Protein AF-A0A822GUF7-F1 (afdb_monomer)

Radius of gyration: 25.8 Å; Cα contacts (8 Å, |Δi|>4): 65; chains: 1; bounding box: 48×57×56 Å

pLDDT: mean 83.61, std 12.55, range [35.53, 96.94]

Sequence (137 aa):
LYNFYSERLRTYLLGLYMTPLPLKDHMRARRELKLIKSIRRKLNRYKLILRETDKSGVFHIGRASDYERKAIEYREKTGAYEELTSNPFNDIICAATQLLNQLKSIKRISEWQRLKMMPGRKKTELAYMYFLPKAHK

Structure (mmCIF, N/CA/C/O backbone):
data_AF-A0A822GUF7-F1
#
_entry.id   AF-A0A822GUF7-F1
#
loop_
_atom_site.group_PDB
_atom_site.id
_atom_site.type_symbol
_atom_site.label_atom_id
_atom_site.label_alt_id
_atom_site.label_comp_id
_atom_site.label_asym_id
_atom_site.label_entity_id
_atom_site.label_seq_id
_atom_site.pdbx_PDB_ins_code
_atom_site.Cartn_x
_atom_site.Cartn_y
_atom_site.Cartn_z
_atom_site.occupancy
_atom_site.B_iso_or_equiv
_atom_site.auth_seq_id
_atom_site.auth_comp_id
_atom_site.auth_asym_id
_atom_site.auth_atom_id
_atom_site.pdbx_PDB_model_num
ATOM 1 N N . LEU A 1 1 ? -8.929 39.626 -23.245 1.00 55.47 1 LEU A N 1
ATOM 2 C CA . LEU A 1 1 ? -7.971 39.048 -22.269 1.00 55.47 1 LEU A CA 1
ATOM 3 C C . LEU A 1 1 ? -8.037 37.519 -22.239 1.00 55.47 1 LEU A C 1
ATOM 5 O O . LEU A 1 1 ? -7.034 36.909 -22.573 1.00 55.47 1 LEU A O 1
ATOM 9 N N . TYR A 1 2 ? -9.187 36.898 -21.951 1.00 59.59 2 TYR A N 1
ATOM 10 C CA . TYR A 1 2 ? -9.346 35.428 -21.910 1.00 59.59 2 TYR A CA 1
ATOM 11 C C . TYR A 1 2 ? -8.857 34.699 -23.183 1.00 59.59 2 TYR A C 1
ATOM 13 O O . TYR A 1 2 ? -8.005 33.820 -23.090 1.00 59.59 2 TYR A O 1
ATOM 21 N N . ASN A 1 3 ? -9.280 35.159 -24.368 1.00 66.38 3 ASN A N 1
ATOM 22 C CA . ASN A 1 3 ? -8.915 34.540 -25.655 1.00 66.38 3 ASN A CA 1
ATOM 23 C C . ASN A 1 3 ? -7.407 34.586 -25.975 1.00 66.38 3 ASN A C 1
ATOM 25 O O . ASN A 1 3 ? -6.881 33.717 -26.662 1.00 66.38 3 ASN A O 1
ATOM 29 N N . PHE A 1 4 ? -6.689 35.588 -25.458 1.00 73.06 4 PHE A N 1
ATOM 30 C CA . PHE A 1 4 ? -5.239 35.703 -25.635 1.00 73.06 4 PHE A CA 1
ATOM 31 C C . PHE A 1 4 ? -4.478 34.705 -24.749 1.00 73.06 4 PHE A C 1
ATOM 33 O O . PHE A 1 4 ? -3.510 34.082 -25.186 1.00 73.06 4 PHE A O 1
ATOM 40 N N . TYR A 1 5 ? -4.937 34.510 -23.508 1.00 71.94 5 TYR A N 1
ATOM 41 C CA . TYR A 1 5 ? -4.350 33.527 -22.596 1.00 71.94 5 TYR A CA 1
ATOM 42 C C . TYR A 1 5 ? -4.623 32.088 -23.043 1.00 71.94 5 TYR A C 1
ATOM 44 O O . TYR A 1 5 ? -3.715 31.260 -22.974 1.00 71.94 5 TYR A O 1
ATOM 52 N N . SER A 1 6 ? -5.825 31.794 -23.551 1.00 79.31 6 SER A N 1
ATOM 53 C CA . SER A 1 6 ? -6.162 30.464 -24.073 1.00 79.31 6 SER A CA 1
ATOM 54 C C . SER A 1 6 ? -5.317 30.083 -25.287 1.00 79.31 6 SER A C 1
ATOM 56 O O . SER A 1 6 ? -4.850 28.950 -25.363 1.00 79.31 6 SER A O 1
ATOM 58 N N . GLU A 1 7 ? -5.053 31.022 -26.200 1.00 81.81 7 GLU A N 1
ATOM 59 C CA . GLU A 1 7 ? -4.226 30.753 -27.383 1.00 81.81 7 GLU A CA 1
ATOM 60 C C . GLU A 1 7 ? -2.738 30.592 -27.034 1.00 81.81 7 GLU A C 1
ATOM 62 O O . GLU A 1 7 ? -2.074 29.685 -27.544 1.00 81.81 7 GLU A O 1
ATOM 67 N N . ARG A 1 8 ? -2.206 31.378 -26.085 1.00 82.94 8 ARG A N 1
ATOM 68 C CA . ARG A 1 8 ? -0.836 31.165 -25.577 1.00 82.94 8 ARG A CA 1
ATOM 69 C C . ARG A 1 8 ? -0.688 29.826 -24.867 1.00 82.94 8 ARG A C 1
ATOM 71 O O . ARG A 1 8 ? 0.309 29.143 -25.086 1.00 82.94 8 ARG A O 1
ATOM 78 N N . LEU A 1 9 ? -1.663 29.440 -24.043 1.00 81.81 9 LEU A N 1
ATOM 79 C CA . LEU A 1 9 ? -1.649 28.150 -23.357 1.00 81.81 9 LEU A CA 1
ATOM 80 C C . LEU A 1 9 ? -1.713 26.996 -24.363 1.00 81.81 9 LEU A C 1
ATOM 82 O O . LEU A 1 9 ? -0.932 26.054 -24.266 1.00 81.81 9 LEU A O 1
ATOM 86 N N . ARG A 1 10 ? -2.589 27.102 -25.366 1.00 83.69 10 ARG A N 1
ATOM 87 C CA . ARG A 1 10 ? -2.710 26.127 -26.454 1.00 83.69 10 ARG A CA 1
ATOM 88 C C . ARG A 1 10 ? -1.409 25.990 -27.241 1.00 83.69 10 ARG A C 1
ATOM 90 O O . ARG A 1 10 ? -0.955 24.871 -27.453 1.00 83.69 10 ARG A O 1
ATOM 97 N N . THR A 1 11 ? -0.788 27.105 -27.619 1.00 85.56 11 THR A N 1
ATOM 98 C CA . THR A 1 11 ? 0.491 27.126 -28.349 1.00 85.56 11 THR A CA 1
ATOM 99 C C . THR A 1 11 ? 1.624 26.535 -27.513 1.00 85.56 11 THR A C 1
ATOM 101 O O . THR A 1 11 ? 2.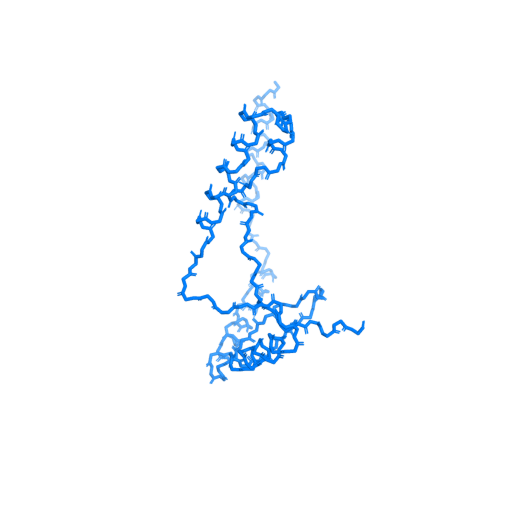421 25.750 -28.019 1.00 85.56 11 THR A O 1
ATOM 104 N N . TYR A 1 12 ? 1.677 26.856 -26.218 1.00 83.19 12 TYR A N 1
ATOM 105 C CA . TYR A 1 12 ? 2.674 26.309 -25.301 1.00 83.19 12 TYR A CA 1
ATOM 106 C C . TYR A 1 12 ? 2.514 24.795 -25.112 1.00 83.19 12 TYR A C 1
ATOM 108 O O . TYR A 1 12 ? 3.490 24.058 -25.220 1.00 83.19 12 TYR A O 1
ATOM 116 N N . LEU A 1 13 ? 1.285 24.315 -24.895 1.00 81.94 13 LEU A N 1
ATOM 117 C CA . LEU A 1 13 ? 0.998 22.885 -24.780 1.00 81.94 13 LEU A CA 1
ATOM 118 C C . LEU A 1 13 ? 1.295 22.146 -26.088 1.00 81.94 13 LEU A C 1
ATOM 120 O O . LEU A 1 13 ? 1.956 21.115 -26.053 1.00 81.94 13 LEU A O 1
ATOM 124 N N . LEU A 1 14 ? 0.876 22.681 -27.240 1.00 82.56 14 LEU A N 1
ATOM 125 C CA . LEU A 1 14 ? 1.236 22.132 -28.553 1.00 82.56 14 LEU A CA 1
ATOM 126 C C . LEU A 1 14 ? 2.754 22.056 -28.722 1.00 82.56 14 LEU A C 1
ATOM 128 O O . LEU A 1 14 ? 3.259 21.028 -29.155 1.00 82.56 14 LEU A O 1
ATOM 132 N N . GLY A 1 15 ? 3.478 23.100 -28.316 1.00 81.06 15 GLY A N 1
ATOM 133 C CA . GLY A 1 15 ? 4.936 23.117 -28.303 1.00 81.06 15 GLY A CA 1
ATOM 134 C C . GLY A 1 15 ? 5.519 21.988 -27.458 1.00 81.06 15 GLY A C 1
ATOM 135 O O . GLY A 1 15 ? 6.365 21.262 -27.955 1.00 81.06 15 GLY A O 1
ATOM 136 N N . LEU A 1 16 ? 5.024 21.790 -26.233 1.00 75.75 16 LEU A N 1
ATOM 137 C CA . LEU A 1 16 ? 5.466 20.718 -25.332 1.00 75.75 16 LEU A CA 1
ATOM 138 C C . LEU A 1 16 ? 5.153 19.304 -25.842 1.00 75.75 16 LEU A C 1
ATOM 140 O O . LEU A 1 16 ? 5.928 18.386 -25.595 1.00 75.75 16 LEU A O 1
ATOM 144 N N . TYR A 1 17 ? 4.012 19.110 -26.508 1.00 76.06 17 TYR A N 1
ATOM 145 C CA . TYR A 1 17 ? 3.617 17.804 -27.047 1.00 76.06 17 TYR A CA 1
ATOM 146 C C . TYR A 1 17 ? 4.317 17.471 -28.369 1.00 76.06 17 TYR A C 1
ATOM 148 O O . TYR A 1 17 ? 4.516 16.295 -28.668 1.00 76.06 17 TYR A O 1
ATOM 156 N N . MET A 1 18 ? 4.669 18.489 -29.160 1.00 81.75 18 MET A N 1
ATOM 157 C CA . MET A 1 18 ? 5.300 18.326 -30.472 1.00 81.75 18 MET A CA 1
ATOM 158 C C . MET A 1 18 ? 6.827 18.409 -30.417 1.00 81.75 18 MET A C 1
ATOM 160 O O . MET A 1 18 ? 7.478 18.016 -31.384 1.00 81.75 18 MET A O 1
ATOM 164 N N . THR A 1 19 ? 7.425 18.887 -29.318 1.00 78.50 19 THR A N 1
ATOM 165 C CA . THR A 1 19 ? 8.874 18.799 -29.130 1.00 78.50 19 THR A CA 1
ATOM 166 C C . THR A 1 19 ? 9.278 17.339 -28.926 1.00 78.50 19 THR A C 1
ATOM 168 O O . THR A 1 19 ? 8.898 16.718 -27.929 1.00 78.50 19 THR A O 1
ATOM 171 N N . PRO A 1 20 ? 10.067 16.754 -29.845 1.00 75.31 20 PRO A N 1
ATOM 172 C CA . PRO A 1 20 ? 10.548 15.396 -29.669 1.00 75.31 20 PRO A CA 1
ATOM 173 C C . PRO A 1 20 ? 11.438 15.334 -28.427 1.00 75.31 20 PRO A C 1
ATOM 175 O O . PRO A 1 20 ? 12.248 16.232 -28.178 1.00 75.31 20 PRO A O 1
ATOM 178 N N . LEU A 1 21 ? 11.297 14.259 -27.650 1.00 79.62 21 LEU A N 1
ATOM 179 C CA . LEU A 1 21 ? 12.160 14.035 -26.497 1.00 79.62 21 LEU A CA 1
ATOM 180 C C . LEU A 1 21 ? 13.629 14.026 -26.952 1.00 79.62 21 LEU A C 1
ATOM 182 O O . LEU A 1 21 ? 13.952 13.427 -27.987 1.00 79.62 21 LEU A O 1
ATOM 186 N N . PRO A 1 22 ? 14.544 14.641 -26.186 1.00 86.94 22 PRO A N 1
ATOM 187 C CA . PRO A 1 22 ? 15.962 14.593 -26.495 1.00 86.94 22 PRO A CA 1
ATOM 188 C C . PRO A 1 22 ? 16.435 13.149 -26.699 1.00 86.94 22 PRO A C 1
ATOM 190 O O . PRO A 1 22 ? 16.108 12.248 -25.922 1.00 86.94 22 PRO A O 1
ATOM 193 N N . LEU A 1 23 ? 17.279 12.916 -27.709 1.00 86.31 23 LEU A N 1
ATOM 194 C CA . LEU A 1 23 ? 17.840 11.587 -27.996 1.00 86.31 23 LEU A CA 1
ATOM 195 C C . LEU A 1 23 ? 18.491 10.950 -26.753 1.00 86.31 23 LEU A C 1
ATOM 197 O O . LEU A 1 23 ? 18.412 9.737 -26.547 1.00 86.31 23 LEU A O 1
ATOM 201 N N . LYS A 1 24 ? 19.099 11.776 -25.893 1.00 89.25 24 LYS A N 1
ATOM 202 C CA . LYS A 1 24 ? 19.693 11.367 -24.614 1.00 89.25 24 LYS A CA 1
ATOM 203 C C . LYS A 1 24 ? 18.674 10.699 -23.685 1.00 89.25 24 LYS A C 1
ATOM 205 O O . LYS A 1 24 ? 18.998 9.671 -23.087 1.00 89.25 24 LYS A O 1
ATOM 210 N N . ASP A 1 25 ? 17.456 11.223 -23.613 1.00 87.12 25 ASP A N 1
ATOM 211 C CA . ASP A 1 25 ? 16.396 10.691 -22.755 1.00 87.12 25 ASP A CA 1
ATOM 212 C C . ASP A 1 25 ? 15.843 9.384 -23.318 1.00 87.12 25 ASP A C 1
ATOM 214 O O . ASP A 1 25 ? 15.688 8.409 -22.582 1.00 87.12 25 ASP A O 1
ATOM 218 N N . HIS A 1 26 ? 15.680 9.290 -24.641 1.00 88.12 26 HIS A N 1
ATOM 219 C CA . HIS A 1 26 ? 15.352 8.023 -25.298 1.00 88.12 26 HIS A CA 1
ATOM 220 C C . HIS A 1 26 ? 16.402 6.937 -25.027 1.00 88.12 26 HIS A C 1
ATOM 222 O O . HIS A 1 26 ? 16.067 5.785 -24.728 1.00 88.12 26 HIS A O 1
ATOM 228 N N . MET A 1 27 ? 17.685 7.290 -25.110 1.00 90.88 27 MET A N 1
ATOM 229 C CA . MET A 1 27 ? 18.785 6.365 -24.844 1.00 90.88 27 MET A CA 1
ATOM 230 C C . MET A 1 27 ? 18.831 5.945 -23.373 1.00 90.88 27 MET A C 1
ATOM 232 O O . MET A 1 27 ? 19.021 4.759 -23.084 1.00 90.88 27 MET A O 1
ATOM 236 N N . ARG A 1 28 ? 18.607 6.882 -22.446 1.00 93.75 28 ARG A N 1
ATOM 237 C CA . ARG A 1 28 ? 18.490 6.607 -21.011 1.00 93.75 28 ARG A CA 1
ATOM 238 C C . ARG A 1 28 ? 17.333 5.651 -20.724 1.00 93.75 28 ARG A C 1
ATOM 240 O O . ARG A 1 28 ? 17.570 4.594 -20.141 1.00 93.75 28 ARG A O 1
ATOM 247 N N . ALA A 1 29 ? 16.133 5.945 -21.222 1.00 92.25 29 ALA A N 1
ATOM 248 C CA . ALA A 1 29 ? 14.950 5.109 -21.032 1.00 92.25 29 ALA A CA 1
ATOM 249 C C . ALA A 1 29 ? 15.164 3.677 -21.553 1.00 92.25 29 ALA A C 1
ATOM 251 O O . ALA A 1 29 ? 14.823 2.700 -20.884 1.00 92.25 29 ALA A O 1
ATOM 252 N N . ARG A 1 30 ? 15.809 3.513 -22.719 1.00 93.44 30 ARG A N 1
ATOM 253 C CA . ARG A 1 30 ? 16.162 2.185 -23.255 1.00 93.44 30 ARG A CA 1
ATOM 254 C C . ARG A 1 30 ? 17.128 1.420 -22.346 1.00 93.44 30 ARG A C 1
ATOM 256 O O . ARG A 1 30 ? 16.970 0.207 -22.185 1.00 93.44 30 ARG A O 1
ATOM 263 N N . ARG A 1 31 ? 18.130 2.093 -21.770 1.00 95.00 31 ARG A N 1
ATOM 264 C CA . ARG A 1 31 ? 19.085 1.478 -20.829 1.00 95.00 31 ARG A CA 1
ATOM 265 C C . ARG A 1 31 ? 18.384 1.054 -19.541 1.00 95.00 31 ARG A C 1
ATOM 267 O O . ARG A 1 31 ? 18.534 -0.095 -19.128 1.00 95.00 31 ARG A O 1
ATOM 274 N N . GLU A 1 32 ? 17.572 1.933 -18.965 1.00 95.19 32 GLU A N 1
ATOM 275 C CA . GLU A 1 32 ? 16.796 1.656 -17.751 1.00 95.19 32 GLU A CA 1
ATOM 276 C C . GLU A 1 32 ? 15.815 0.497 -17.965 1.00 95.19 32 GLU A C 1
ATOM 278 O O . GLU A 1 32 ? 15.765 -0.433 -17.161 1.00 95.19 32 GLU A O 1
ATOM 283 N N . LEU A 1 33 ? 15.122 0.451 -19.106 1.00 96.12 33 LEU A N 1
ATOM 284 C CA . LEU A 1 33 ? 14.235 -0.661 -19.444 1.00 96.12 33 LEU A CA 1
ATOM 285 C C . LEU A 1 33 ? 14.987 -1.999 -19.524 1.00 96.12 33 LEU A C 1
ATOM 287 O O . LEU A 1 33 ? 14.500 -3.018 -19.026 1.00 96.12 33 LEU A O 1
ATOM 291 N N . LYS A 1 34 ? 16.178 -2.023 -20.140 1.00 96.62 34 LYS A N 1
ATOM 292 C CA . LYS A 1 34 ? 17.024 -3.230 -20.190 1.00 96.62 34 LYS A CA 1
ATOM 293 C C . LYS A 1 34 ? 17.452 -3.667 -18.788 1.00 96.62 34 LYS A C 1
ATOM 295 O O . LYS A 1 34 ? 17.393 -4.864 -18.490 1.00 96.62 34 LYS A O 1
ATOM 300 N N . LEU A 1 35 ? 17.827 -2.716 -17.933 1.00 95.62 35 LEU A N 1
ATOM 301 C CA . LEU A 1 35 ? 18.193 -2.967 -16.541 1.00 95.62 35 LEU A CA 1
ATOM 302 C C . LEU A 1 35 ? 17.017 -3.567 -15.758 1.00 95.62 35 LEU A C 1
ATOM 304 O O . LEU A 1 35 ? 17.160 -4.647 -15.188 1.00 95.62 35 LEU A O 1
ATOM 308 N N . ILE A 1 36 ? 15.834 -2.948 -15.817 1.00 94.81 36 ILE A N 1
ATOM 309 C CA . ILE A 1 36 ? 14.614 -3.436 -15.152 1.00 94.81 36 ILE A CA 1
ATOM 310 C C . ILE A 1 36 ? 14.272 -4.855 -15.619 1.00 94.81 36 ILE A C 1
ATOM 312 O O . ILE A 1 36 ? 14.005 -5.735 -14.800 1.00 94.81 36 ILE A O 1
ATOM 316 N N . LYS A 1 37 ? 14.334 -5.124 -16.930 1.00 96.69 37 LYS A N 1
ATOM 317 C CA . LYS A 1 37 ? 14.103 -6.473 -17.477 1.00 96.69 37 LYS A CA 1
ATOM 318 C C . LYS A 1 37 ? 15.128 -7.494 -16.979 1.00 96.69 37 LYS A C 1
ATOM 320 O O . LYS A 1 37 ? 14.791 -8.668 -16.840 1.00 96.69 37 LYS A O 1
ATOM 325 N N . SER A 1 38 ? 16.379 -7.091 -16.766 1.00 96.62 38 SER A N 1
ATOM 326 C CA . SER A 1 38 ? 17.424 -7.958 -16.207 1.00 96.62 38 SER A CA 1
ATOM 327 C C . SER A 1 38 ? 17.152 -8.275 -14.734 1.00 96.62 38 SER A C 1
ATOM 329 O O . SER A 1 38 ? 17.156 -9.443 -14.346 1.00 96.62 38 SER A O 1
ATOM 331 N N . ILE A 1 39 ? 16.817 -7.253 -13.939 1.00 93.88 39 ILE A N 1
ATOM 332 C CA . ILE A 1 39 ? 16.460 -7.396 -12.522 1.00 93.88 39 ILE A CA 1
ATOM 333 C C . ILE A 1 39 ? 15.261 -8.334 -12.370 1.00 93.88 39 ILE A C 1
ATOM 335 O O . ILE A 1 39 ? 15.364 -9.336 -11.669 1.00 93.88 39 ILE A O 1
ATOM 339 N N . ARG A 1 40 ? 14.161 -8.087 -13.096 1.00 94.81 40 ARG A N 1
ATOM 340 C CA . ARG A 1 40 ? 12.958 -8.940 -13.055 1.00 94.81 40 ARG A CA 1
ATOM 341 C C . ARG A 1 40 ? 13.264 -10.400 -13.394 1.00 94.81 40 ARG A C 1
ATOM 343 O O . ARG A 1 40 ? 12.801 -11.298 -12.701 1.00 94.81 40 ARG A O 1
ATOM 350 N N . ARG A 1 41 ? 14.090 -10.648 -14.418 1.00 96.50 41 ARG A N 1
ATOM 351 C CA . ARG A 1 41 ? 14.516 -12.011 -14.779 1.00 96.50 41 ARG A CA 1
ATOM 352 C C . ARG A 1 41 ? 15.285 -12.695 -13.650 1.00 96.50 41 ARG A C 1
ATOM 354 O O . ARG A 1 41 ? 15.015 -13.858 -13.369 1.00 96.50 41 ARG A O 1
ATOM 361 N N . LYS A 1 42 ? 16.213 -11.990 -12.992 1.00 95.25 42 LYS A N 1
ATOM 362 C CA . LYS A 1 42 ? 16.957 -12.530 -11.843 1.00 95.25 42 LYS A CA 1
ATOM 363 C C . LYS A 1 42 ? 16.029 -12.821 -10.663 1.00 95.25 42 LYS A C 1
ATOM 365 O O . LYS A 1 42 ? 16.102 -13.915 -10.114 1.00 95.25 42 LYS A O 1
ATOM 370 N N . LEU A 1 43 ? 15.139 -11.889 -10.318 1.00 93.62 43 LEU A N 1
ATOM 371 C CA . LEU A 1 43 ? 14.171 -12.072 -9.233 1.00 93.62 43 LEU A CA 1
ATOM 372 C C . LEU A 1 43 ? 13.305 -13.314 -9.467 1.00 93.62 43 LEU A C 1
ATOM 374 O O . LEU A 1 43 ? 13.231 -14.175 -8.595 1.00 93.62 43 LEU A O 1
ATOM 378 N N . ASN A 1 44 ? 12.757 -13.470 -10.675 1.00 92.25 44 ASN A N 1
ATOM 379 C CA . ASN A 1 44 ? 11.930 -14.626 -11.019 1.00 92.25 44 ASN A CA 1
ATOM 380 C C . ASN A 1 44 ? 12.726 -15.937 -10.999 1.00 92.25 44 ASN A C 1
ATOM 382 O O . ASN A 1 44 ? 12.273 -16.916 -10.411 1.00 92.25 44 ASN A O 1
ATOM 386 N N . ARG A 1 45 ? 13.929 -15.960 -11.593 1.00 94.12 45 ARG A N 1
ATOM 387 C CA . ARG A 1 45 ? 14.781 -17.163 -11.649 1.00 94.12 45 ARG A CA 1
ATOM 388 C C . ARG A 1 45 ? 15.121 -17.693 -10.258 1.00 94.12 45 ARG A C 1
ATOM 390 O O . ARG A 1 45 ? 15.129 -18.901 -10.055 1.00 94.12 45 ARG A O 1
ATOM 397 N N . TYR A 1 46 ? 15.411 -16.797 -9.320 1.00 91.62 46 TYR A N 1
ATOM 398 C CA . TYR A 1 46 ? 15.825 -17.160 -7.965 1.00 91.62 46 TYR A CA 1
ATOM 399 C C . TYR A 1 46 ? 14.682 -17.125 -6.941 1.00 91.62 46 TYR A C 1
ATOM 401 O O . TYR A 1 46 ? 14.939 -17.323 -5.755 1.00 91.62 46 TYR A O 1
ATOM 409 N N . LYS A 1 47 ? 13.436 -16.888 -7.384 1.00 90.50 47 LYS A N 1
ATOM 410 C CA . LYS A 1 47 ? 12.248 -16.734 -6.524 1.00 90.50 47 LYS A CA 1
ATOM 411 C C . LYS A 1 47 ? 12.477 -15.721 -5.390 1.00 90.50 47 LYS A C 1
ATOM 413 O O . LYS A 1 47 ? 12.165 -15.972 -4.227 1.00 90.50 47 LYS A O 1
ATOM 418 N N . LEU A 1 48 ? 13.078 -14.585 -5.741 1.00 90.19 48 LEU A N 1
ATOM 419 C CA . LEU A 1 48 ? 13.407 -13.502 -4.819 1.00 90.19 48 LEU A CA 1
ATOM 420 C C . LEU A 1 48 ? 12.363 -12.390 -4.895 1.00 90.19 48 LEU A C 1
ATOM 422 O O . LEU A 1 48 ? 11.864 -12.050 -5.966 1.00 90.19 48 LEU A O 1
ATOM 426 N N . ILE A 1 49 ? 12.108 -11.775 -3.748 1.00 87.19 49 ILE A N 1
ATOM 427 C CA . ILE A 1 49 ? 11.252 -10.610 -3.582 1.00 87.19 49 ILE A CA 1
ATOM 428 C C . ILE A 1 49 ? 12.146 -9.420 -3.242 1.00 87.19 49 ILE A C 1
ATOM 430 O O . ILE A 1 49 ? 12.873 -9.441 -2.246 1.00 87.19 49 ILE A O 1
ATOM 434 N N . LEU A 1 50 ? 12.053 -8.380 -4.069 1.00 86.94 50 LEU A N 1
ATOM 435 C CA . LEU A 1 50 ? 12.624 -7.061 -3.819 1.00 86.94 50 LEU A CA 1
ATOM 436 C C . LEU A 1 50 ? 11.552 -6.191 -3.149 1.00 86.94 50 LEU A C 1
ATOM 438 O O . LEU A 1 50 ? 10.484 -6.002 -3.731 1.00 86.94 50 LEU A O 1
ATOM 442 N N . ARG A 1 51 ? 11.821 -5.673 -1.948 1.00 81.56 51 ARG A N 1
ATOM 443 C CA . ARG A 1 51 ? 10.944 -4.718 -1.250 1.00 81.56 51 ARG A CA 1
ATOM 444 C C . ARG A 1 51 ? 11.709 -3.453 -0.889 1.00 81.56 51 ARG A C 1
ATOM 446 O O . ARG A 1 51 ? 12.876 -3.518 -0.508 1.00 81.56 51 ARG A O 1
ATOM 453 N N . GLU A 1 52 ? 11.039 -2.316 -1.003 1.00 79.56 52 GLU A N 1
ATOM 454 C CA . GLU A 1 52 ? 11.512 -1.062 -0.424 1.00 79.56 52 GLU A CA 1
ATOM 455 C C . GLU A 1 52 ? 11.405 -1.140 1.102 1.00 79.56 52 GLU A C 1
ATOM 457 O O . GLU A 1 52 ? 10.472 -1.743 1.641 1.00 79.56 52 GLU A O 1
ATOM 462 N N . THR A 1 53 ? 12.399 -0.595 1.797 1.00 74.69 53 THR A N 1
ATOM 463 C CA . THR A 1 53 ? 12.378 -0.497 3.258 1.00 74.69 53 THR A CA 1
ATOM 464 C C . THR A 1 53 ? 11.918 0.890 3.687 1.00 74.69 53 THR A C 1
ATOM 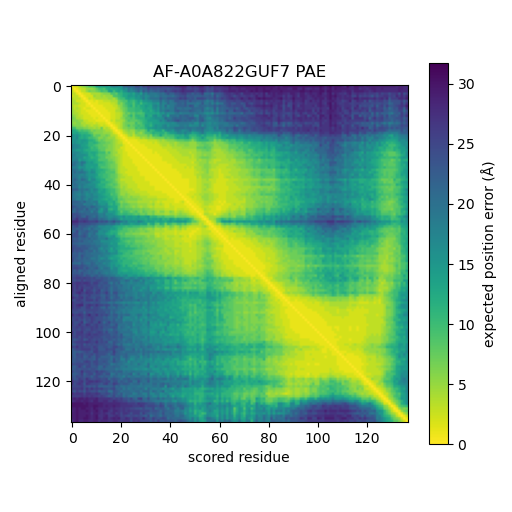466 O O . THR A 1 53 ? 11.896 1.828 2.899 1.00 74.69 53 THR A O 1
ATOM 469 N N . ASP A 1 54 ? 11.584 1.037 4.964 1.00 68.31 54 ASP A N 1
ATOM 470 C CA . ASP A 1 54 ? 11.201 2.321 5.553 1.00 68.31 54 ASP A CA 1
ATOM 471 C C . ASP A 1 54 ? 12.352 3.346 5.605 1.00 68.31 54 ASP A C 1
ATOM 473 O O . ASP A 1 54 ? 12.129 4.525 5.880 1.00 68.31 54 ASP A O 1
ATOM 477 N N . LYS A 1 55 ? 13.591 2.915 5.333 1.00 71.62 55 LYS A N 1
ATOM 478 C CA . LYS A 1 55 ? 14.749 3.791 5.153 1.00 71.62 55 LYS A CA 1
ATOM 479 C C . LYS A 1 55 ? 14.892 4.139 3.674 1.00 71.62 55 LYS A C 1
ATOM 481 O O . LYS A 1 55 ? 15.090 3.254 2.839 1.00 71.62 55 LYS A O 1
ATOM 486 N N . SER A 1 56 ? 14.835 5.435 3.371 1.00 70.00 56 SER A N 1
ATOM 487 C CA . SER A 1 56 ? 14.956 5.951 2.008 1.00 70.00 56 SER A CA 1
ATOM 488 C C . SER A 1 56 ? 16.192 5.385 1.300 1.00 70.00 56 SER A C 1
ATOM 490 O O . SER A 1 56 ? 17.304 5.391 1.826 1.00 70.00 56 SER A O 1
ATOM 492 N N . GLY A 1 57 ? 15.983 4.856 0.094 1.00 73.56 57 GLY A N 1
ATOM 493 C CA . GLY A 1 57 ? 17.059 4.334 -0.752 1.00 73.56 57 GLY A CA 1
ATOM 494 C C . GLY A 1 57 ? 17.607 2.956 -0.364 1.00 73.56 57 GLY A C 1
ATOM 495 O O . GLY A 1 57 ? 18.526 2.481 -1.030 1.00 73.56 57 GLY A O 1
ATOM 496 N N . VAL A 1 58 ? 17.061 2.286 0.658 1.00 78.31 58 VAL A N 1
ATOM 497 C CA . VAL A 1 58 ? 17.456 0.918 1.021 1.00 78.31 58 VAL A CA 1
ATOM 498 C C . VAL A 1 58 ? 16.393 -0.077 0.561 1.00 78.31 58 VAL A C 1
ATOM 500 O O . VAL A 1 58 ? 15.214 0.033 0.902 1.00 78.31 58 VAL A O 1
ATOM 503 N N . PHE A 1 59 ? 16.834 -1.090 -0.183 1.00 82.38 59 PHE A N 1
ATOM 504 C CA . PHE A 1 59 ? 15.995 -2.192 -0.645 1.00 82.38 59 PHE A CA 1
ATOM 505 C C . PHE A 1 59 ? 16.424 -3.500 0.008 1.00 82.38 59 PHE A C 1
ATOM 507 O O . PHE A 1 59 ? 17.615 -3.783 0.136 1.00 82.38 59 PHE A O 1
ATOM 514 N N . HIS A 1 60 ? 15.450 -4.325 0.374 1.00 84.50 60 HIS A N 1
ATOM 515 C CA . HIS A 1 60 ? 15.683 -5.677 0.858 1.00 84.50 60 HIS A CA 1
ATOM 516 C C . HIS A 1 60 ? 15.398 -6.697 -0.248 1.00 84.50 60 HIS A C 1
ATOM 518 O O . HIS A 1 60 ? 14.393 -6.602 -0.956 1.00 84.50 60 HIS A O 1
ATOM 524 N N . ILE A 1 61 ? 16.276 -7.694 -0.372 1.00 88.12 61 ILE A N 1
ATOM 525 C CA . ILE A 1 61 ? 16.127 -8.836 -1.276 1.00 88.12 61 ILE A CA 1
ATOM 526 C C . ILE A 1 61 ? 16.118 -10.101 -0.425 1.00 88.12 61 ILE A C 1
ATOM 528 O O . ILE A 1 61 ? 17.072 -10.364 0.300 1.00 88.12 61 ILE A O 1
ATOM 532 N N . GLY A 1 62 ? 15.062 -10.901 -0.534 1.00 87.56 62 GLY A N 1
ATOM 533 C CA . GLY A 1 62 ? 14.948 -12.173 0.186 1.00 87.56 62 GLY A CA 1
ATOM 534 C C . GLY A 1 62 ? 13.928 -13.101 -0.456 1.00 87.56 62 GLY A C 1
ATOM 535 O O . GLY A 1 62 ? 13.248 -12.707 -1.404 1.00 87.56 62 GLY A O 1
ATOM 536 N N . ARG A 1 63 ? 13.814 -14.335 0.032 1.00 88.75 63 ARG A N 1
ATOM 537 C CA . ARG A 1 63 ? 12.783 -15.273 -0.438 1.00 88.75 63 ARG A CA 1
ATOM 538 C C . ARG A 1 63 ? 11.479 -15.052 0.316 1.00 88.75 63 ARG A C 1
ATOM 540 O O . ARG A 1 63 ? 11.504 -14.584 1.447 1.00 88.75 63 ARG A O 1
ATOM 547 N N . ALA A 1 64 ? 10.354 -15.443 -0.284 1.00 82.81 64 ALA A N 1
ATOM 548 C CA . ALA A 1 64 ? 9.039 -15.410 0.371 1.00 82.81 64 ALA A CA 1
ATOM 549 C C . ALA A 1 64 ? 9.060 -16.103 1.748 1.00 82.81 64 ALA A C 1
ATOM 551 O O . ALA A 1 64 ? 8.662 -15.508 2.745 1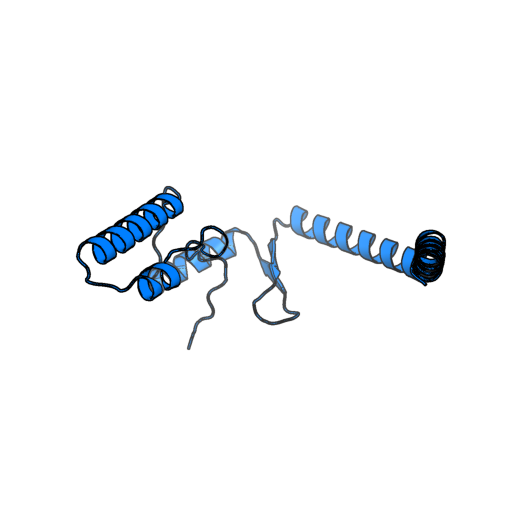.00 82.81 64 ALA A O 1
ATOM 552 N N . SER A 1 65 ? 9.680 -17.285 1.808 1.00 85.31 65 SER A N 1
ATOM 553 C CA . SER A 1 65 ? 9.851 -18.081 3.028 1.00 85.31 65 SER A CA 1
ATOM 554 C C . SER A 1 65 ? 10.601 -17.351 4.147 1.00 85.31 65 SER A C 1
ATOM 556 O O . SER A 1 65 ? 10.336 -17.579 5.322 1.00 85.31 65 SER A O 1
ATOM 558 N N . ASP A 1 66 ? 11.549 -16.468 3.809 1.00 84.12 66 ASP A N 1
ATOM 559 C CA . ASP A 1 66 ? 12.289 -15.706 4.820 1.00 84.12 66 ASP A CA 1
ATOM 560 C C . ASP A 1 66 ? 11.403 -14.654 5.493 1.00 84.12 66 ASP A C 1
ATOM 562 O O . ASP A 1 66 ? 11.608 -14.342 6.666 1.00 84.12 66 ASP A O 1
ATOM 566 N N . TYR A 1 67 ? 10.432 -14.102 4.759 1.00 79.38 67 TYR A N 1
ATOM 567 C CA . TYR A 1 67 ? 9.462 -13.161 5.314 1.00 79.38 67 TYR A CA 1
ATOM 568 C C . TYR A 1 67 ? 8.431 -13.880 6.177 1.00 79.38 67 TYR A C 1
ATOM 570 O O . TYR A 1 67 ? 8.161 -13.415 7.278 1.00 79.38 67 TYR A O 1
ATOM 578 N N . GLU A 1 68 ? 7.909 -15.018 5.713 1.00 81.81 68 GLU A N 1
ATOM 579 C CA . GLU A 1 68 ? 6.973 -15.849 6.482 1.00 81.81 68 GLU A CA 1
ATOM 580 C C . GLU A 1 68 ? 7.586 -16.275 7.816 1.00 81.81 68 GLU A C 1
ATOM 582 O O . GLU A 1 68 ? 7.011 -16.011 8.869 1.00 81.81 68 GLU A O 1
ATOM 587 N N . ARG A 1 69 ? 8.807 -16.829 7.791 1.00 85.50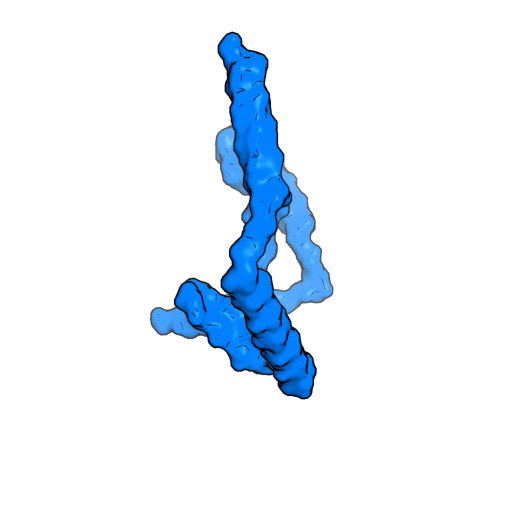 69 ARG A N 1
ATOM 588 C CA . ARG A 1 69 ? 9.515 -17.233 9.012 1.00 85.50 69 ARG A CA 1
ATOM 589 C C . ARG A 1 69 ? 9.670 -16.070 9.992 1.00 85.50 69 ARG A C 1
ATOM 591 O O . ARG A 1 69 ? 9.362 -16.217 11.167 1.00 85.50 69 ARG A O 1
ATOM 598 N N . LYS A 1 70 ? 10.105 -14.900 9.521 1.00 81.88 70 LYS A N 1
ATOM 599 C CA . LYS A 1 70 ? 10.302 -13.731 10.395 1.00 81.88 70 LYS A CA 1
ATOM 600 C C . LYS A 1 70 ? 8.994 -13.142 10.922 1.00 81.88 70 LYS A C 1
ATOM 602 O O . LYS A 1 70 ? 8.987 -12.582 12.016 1.00 81.88 70 LYS A O 1
ATOM 607 N N . ALA A 1 71 ? 7.907 -13.246 10.160 1.00 79.31 71 ALA A N 1
ATOM 608 C CA . ALA A 1 71 ? 6.582 -12.864 10.633 1.00 79.31 71 ALA A CA 1
ATOM 609 C C . ALA A 1 71 ? 6.134 -13.784 11.778 1.00 79.31 71 ALA A C 1
ATOM 611 O O . ALA A 1 71 ? 5.700 -13.287 12.815 1.00 79.31 71 ALA A O 1
ATOM 612 N N . ILE A 1 72 ? 6.330 -15.100 11.631 1.00 83.56 72 ILE A N 1
ATOM 613 C CA . ILE A 1 72 ? 6.049 -16.092 12.679 1.00 83.56 72 ILE A CA 1
ATOM 614 C C . ILE A 1 72 ? 6.902 -15.821 13.925 1.00 83.56 72 ILE A C 1
ATOM 616 O O . ILE A 1 72 ? 6.345 -15.648 15.004 1.00 83.56 72 ILE A O 1
ATOM 620 N N . GLU A 1 73 ? 8.224 -15.682 13.777 1.00 85.69 73 GLU A N 1
ATOM 621 C CA . GLU A 1 73 ? 9.148 -15.424 14.897 1.00 85.69 73 GLU A CA 1
ATOM 622 C C . GLU A 1 73 ? 8.755 -14.172 15.698 1.00 85.69 73 GLU A C 1
ATOM 624 O O . GLU A 1 73 ? 8.797 -14.151 16.927 1.00 85.69 73 GLU A O 1
ATOM 629 N N . TYR A 1 74 ? 8.364 -13.097 15.016 1.00 82.31 74 TYR A N 1
ATOM 630 C CA . TYR A 1 74 ? 7.957 -11.868 15.688 1.00 82.31 74 TYR A CA 1
ATOM 631 C C . TYR A 1 74 ? 6.575 -11.958 16.320 1.00 82.31 74 TYR A C 1
ATOM 633 O O . TYR A 1 74 ? 6.372 -11.409 17.406 1.00 82.31 74 TYR A O 1
ATOM 641 N N . ARG A 1 75 ? 5.639 -12.650 15.664 1.00 82.69 75 ARG A N 1
ATOM 642 C CA . ARG A 1 75 ? 4.326 -12.963 16.228 1.00 82.69 75 ARG A CA 1
ATOM 643 C C . ARG A 1 75 ? 4.491 -13.722 17.541 1.00 82.69 75 ARG A C 1
ATOM 645 O O . ARG A 1 75 ? 3.953 -13.285 18.551 1.00 82.69 75 ARG A O 1
ATOM 652 N N . GLU A 1 76 ? 5.288 -14.787 17.539 1.00 85.81 76 GLU A N 1
ATOM 653 C CA . GLU A 1 76 ? 5.588 -15.599 18.725 1.00 85.81 76 GLU A CA 1
ATOM 654 C C . GLU A 1 76 ? 6.289 -14.785 19.816 1.00 85.81 76 GLU A C 1
ATOM 656 O O . GLU A 1 76 ? 5.935 -14.881 20.987 1.00 85.81 76 GLU A O 1
ATOM 661 N N . LYS A 1 77 ? 7.244 -13.929 19.437 1.00 86.12 77 LYS A N 1
ATOM 662 C CA . LYS A 1 77 ? 7.983 -13.094 20.391 1.00 86.12 77 LYS A CA 1
ATOM 663 C C . LYS A 1 77 ? 7.119 -12.024 21.063 1.00 86.12 77 LYS A C 1
ATOM 665 O O . LYS A 1 77 ? 7.351 -11.706 22.225 1.00 86.12 77 LYS A O 1
ATOM 670 N N . THR A 1 78 ? 6.215 -11.388 20.319 1.00 84.31 78 THR A N 1
ATOM 671 C CA . THR A 1 78 ? 5.481 -10.201 20.798 1.00 84.31 78 THR A CA 1
ATOM 672 C C . THR A 1 78 ? 4.067 -10.501 21.268 1.00 84.31 78 THR A C 1
ATOM 674 O O . THR A 1 78 ? 3.517 -9.710 22.028 1.00 84.31 78 THR A O 1
ATOM 677 N N . GLY A 1 79 ? 3.451 -11.584 20.786 1.00 81.12 79 GLY A N 1
ATOM 678 C CA . GLY A 1 79 ? 2.026 -11.853 20.985 1.00 81.12 79 GLY A CA 1
ATOM 679 C C . GLY A 1 79 ? 1.103 -10.771 20.407 1.00 81.12 79 GLY A C 1
ATOM 680 O O . GLY A 1 79 ? -0.076 -10.745 20.734 1.00 81.12 79 GLY A O 1
ATOM 681 N N . ALA A 1 80 ? 1.622 -9.854 19.580 1.00 77.56 80 ALA A N 1
ATOM 682 C CA . ALA A 1 80 ? 0.900 -8.655 19.147 1.00 77.56 80 ALA A CA 1
ATOM 683 C C . ALA A 1 80 ? 0.025 -8.863 17.898 1.00 77.56 80 ALA A C 1
ATOM 685 O O . ALA A 1 80 ? -0.728 -7.966 17.527 1.00 77.56 80 ALA A O 1
ATOM 686 N N . TYR A 1 81 ? 0.149 -10.013 17.230 1.00 80.81 81 TYR A N 1
ATOM 687 C CA . TYR A 1 81 ? -0.551 -10.319 15.985 1.00 80.81 81 TYR A CA 1
ATOM 688 C C . TYR A 1 81 ? -1.188 -11.703 16.066 1.00 80.81 81 TYR A C 1
ATOM 690 O O . TYR A 1 81 ? -0.606 -12.633 16.622 1.00 80.81 81 TYR A O 1
ATOM 698 N N . GLU A 1 82 ? -2.350 -11.848 15.443 1.00 81.88 82 GLU A N 1
ATOM 699 C CA . GLU A 1 82 ? -3.017 -13.128 15.237 1.00 81.88 82 GLU A CA 1
ATOM 700 C C . GLU A 1 82 ? -3.173 -13.403 13.743 1.00 81.88 82 GLU A C 1
ATOM 702 O O . GLU A 1 82 ? -3.212 -12.490 12.914 1.00 81.88 82 GLU A O 1
ATOM 707 N N . GLU A 1 83 ? -3.212 -14.681 13.389 1.00 81.31 83 GLU A N 1
ATOM 708 C CA . GLU A 1 83 ? -3.473 -15.094 12.019 1.00 81.31 83 GLU A CA 1
ATOM 709 C C . GLU A 1 83 ? -4.975 -15.193 11.795 1.00 81.31 83 GLU A C 1
ATOM 711 O O . GLU A 1 83 ? -5.680 -15.902 12.510 1.00 81.31 83 GLU A O 1
ATOM 716 N N . LEU A 1 84 ? -5.455 -14.457 10.799 1.00 82.38 84 LEU A N 1
ATOM 717 C CA . LEU A 1 84 ? -6.868 -14.380 10.466 1.00 82.38 84 LEU A CA 1
ATOM 718 C C . LEU A 1 84 ? -7.158 -15.272 9.259 1.00 82.38 84 LEU A C 1
ATOM 720 O O . LEU A 1 84 ? -6.491 -15.177 8.230 1.00 82.38 84 LEU A O 1
ATOM 724 N N . THR A 1 85 ? -8.188 -16.108 9.368 1.00 83.94 85 THR A N 1
ATOM 725 C CA . THR A 1 85 ? -8.655 -16.988 8.282 1.00 83.94 85 THR A CA 1
ATOM 726 C C . THR A 1 85 ? -9.418 -16.231 7.195 1.00 83.94 85 THR A C 1
ATOM 728 O O . THR A 1 85 ? -9.434 -16.642 6.037 1.00 83.94 85 THR A O 1
ATOM 731 N N . SER A 1 86 ? -10.036 -15.106 7.551 1.00 86.81 86 SER A N 1
ATOM 732 C CA . SER A 1 86 ? -10.766 -14.216 6.648 1.00 86.81 86 SER A CA 1
ATOM 733 C C . SER A 1 86 ? -10.498 -12.760 7.003 1.00 86.81 86 SER A C 1
ATOM 735 O O . SER A 1 86 ? -10.101 -12.466 8.122 1.00 86.81 86 SER A O 1
ATOM 737 N N . ASN A 1 87 ? -10.745 -11.836 6.075 1.00 85.44 87 ASN A N 1
ATOM 738 C CA . ASN A 1 87 ? -10.558 -10.403 6.300 1.00 85.44 87 ASN A CA 1
ATOM 739 C C . ASN A 1 87 ? -11.749 -9.792 7.083 1.00 85.44 87 ASN A C 1
ATOM 741 O O . ASN A 1 87 ? -12.803 -9.603 6.474 1.00 85.44 87 ASN A O 1
ATOM 745 N N . PRO A 1 88 ? -11.596 -9.410 8.372 1.00 88.75 88 PRO A N 1
ATOM 746 C CA . PRO A 1 88 ? -12.685 -8.864 9.189 1.00 88.75 88 PRO A CA 1
ATOM 747 C C . PRO A 1 88 ? -12.874 -7.348 9.014 1.00 88.75 88 PRO A C 1
ATOM 749 O O . PRO A 1 88 ? -13.648 -6.730 9.740 1.00 88.75 88 PRO A O 1
ATOM 752 N N . PHE A 1 89 ? -12.141 -6.701 8.102 1.00 87.88 89 PHE A N 1
ATOM 753 C CA . PHE A 1 89 ? -12.069 -5.240 8.019 1.00 87.88 89 PHE A CA 1
ATOM 754 C C . PHE A 1 89 ? -13.440 -4.570 7.899 1.00 87.88 89 PHE A C 1
ATOM 756 O O . PHE A 1 89 ? -13.722 -3.588 8.589 1.00 87.88 89 PHE A O 1
ATOM 763 N N . ASN A 1 90 ? -14.302 -5.107 7.034 1.00 88.44 90 ASN A N 1
ATOM 764 C CA . ASN A 1 90 ? -15.637 -4.555 6.831 1.00 88.44 90 ASN A CA 1
ATOM 765 C C . ASN A 1 90 ? -16.502 -4.704 8.083 1.00 88.44 90 ASN A C 1
ATOM 767 O O . ASN A 1 90 ? -17.205 -3.760 8.439 1.00 88.44 90 ASN A O 1
ATOM 771 N N . ASP A 1 91 ? -16.405 -5.843 8.765 1.00 90.62 91 ASP A N 1
ATOM 772 C CA . ASP A 1 91 ? -17.173 -6.124 9.976 1.00 90.62 91 ASP A CA 1
ATOM 773 C C . ASP A 1 91 ? -16.741 -5.198 11.113 1.00 90.62 91 ASP A C 1
ATOM 775 O O . ASP A 1 91 ? -17.584 -4.592 11.772 1.00 90.62 91 ASP A O 1
ATOM 779 N N . ILE A 1 92 ? -15.431 -4.986 11.268 1.00 90.12 92 ILE A N 1
ATOM 780 C CA . ILE A 1 92 ? -14.864 -4.058 12.254 1.00 90.12 92 ILE A CA 1
ATOM 781 C C . ILE A 1 92 ? -15.303 -2.620 11.966 1.00 90.12 92 ILE A C 1
ATOM 783 O O . ILE A 1 92 ? -15.719 -1.913 12.884 1.00 90.12 92 ILE A O 1
ATOM 787 N N . ILE A 1 93 ? -15.258 -2.172 10.705 1.00 91.94 93 ILE A N 1
ATOM 788 C CA . ILE A 1 93 ? -15.747 -0.835 10.337 1.00 91.94 93 ILE A CA 1
ATOM 789 C C . ILE A 1 93 ? -17.235 -0.701 10.650 1.00 91.94 93 ILE A C 1
ATOM 791 O O . ILE A 1 93 ? -17.640 0.296 11.247 1.00 91.94 93 ILE A O 1
ATOM 795 N N . CYS A 1 94 ? -18.047 -1.687 10.268 1.00 92.44 94 CYS A N 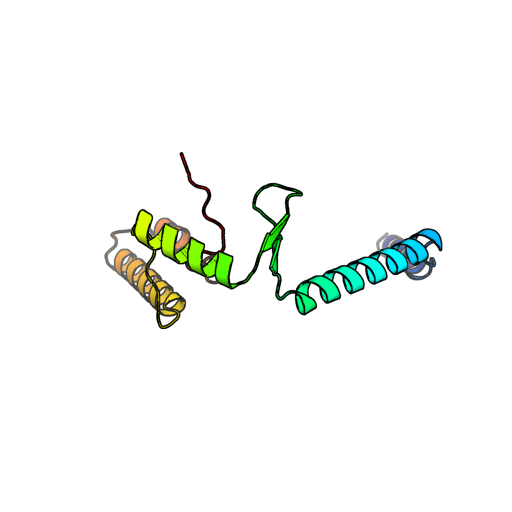1
ATOM 796 C CA . CYS A 1 94 ? -19.478 -1.681 10.541 1.00 92.44 94 CYS A CA 1
ATOM 797 C C . CYS A 1 94 ? -19.753 -1.605 12.047 1.00 92.44 94 CYS A C 1
ATOM 799 O O . CYS A 1 94 ? -20.522 -0.742 12.472 1.00 92.44 94 CYS A O 1
ATOM 801 N N . ALA A 1 95 ? -19.080 -2.429 12.851 1.00 93.81 95 ALA A N 1
ATOM 802 C CA . ALA A 1 95 ? -19.206 -2.433 14.304 1.00 93.81 95 ALA A CA 1
ATOM 803 C C . ALA A 1 95 ? -18.785 -1.089 14.923 1.00 93.81 95 ALA A C 1
ATOM 805 O O . ALA A 1 95 ? -19.520 -0.519 15.729 1.00 93.81 95 ALA A O 1
ATOM 806 N N . ALA A 1 96 ? -17.651 -0.523 14.499 1.00 93.25 96 ALA A N 1
ATOM 807 C CA . ALA A 1 96 ? -17.183 0.779 14.970 1.00 93.25 96 ALA A CA 1
ATOM 808 C C . ALA A 1 96 ? -18.167 1.907 14.610 1.00 93.25 96 ALA A C 1
ATOM 810 O O . ALA A 1 96 ? -18.493 2.747 15.450 1.00 93.25 96 ALA A O 1
ATOM 811 N N . THR A 1 97 ? -18.695 1.917 13.383 1.00 94.12 97 THR A N 1
ATOM 812 C CA . THR A 1 97 ? -19.715 2.885 12.958 1.00 94.12 97 THR A CA 1
ATOM 813 C C . THR A 1 97 ? -21.007 2.734 13.764 1.00 94.12 97 THR A C 1
ATOM 815 O O . THR A 1 97 ? -21.570 3.741 14.201 1.00 94.12 97 THR A O 1
ATOM 818 N N . GLN A 1 98 ? -21.474 1.504 13.991 1.00 96.31 98 GLN A N 1
ATOM 819 C CA . GLN A 1 98 ? -22.657 1.231 14.809 1.00 96.31 98 GLN A CA 1
ATOM 820 C C . GLN A 1 98 ? -22.468 1.729 16.245 1.00 96.31 98 GLN A C 1
ATOM 822 O O . GLN A 1 98 ? -23.322 2.464 16.741 1.00 96.31 98 GLN A O 1
ATOM 827 N N . LEU A 1 99 ? -21.329 1.420 16.870 1.00 96.38 99 LEU A N 1
ATOM 828 C CA . LEU A 1 99 ? -20.991 1.872 18.218 1.00 96.38 99 LEU A CA 1
ATOM 829 C C . LEU A 1 99 ? -20.987 3.403 18.319 1.00 96.38 99 LEU A C 1
ATOM 831 O O . LEU A 1 99 ? -21.597 3.969 19.222 1.00 96.38 99 LEU A O 1
ATOM 835 N N . LEU A 1 100 ? -20.351 4.098 17.372 1.00 96.19 100 LEU A N 1
ATOM 836 C CA . LEU A 1 100 ? -20.317 5.564 17.355 1.00 96.19 100 LEU A CA 1
ATOM 837 C C . LEU A 1 100 ? -21.714 6.180 17.197 1.00 96.19 100 LEU A C 1
ATOM 839 O O . LEU A 1 100 ? -22.029 7.181 17.844 1.00 96.19 100 LEU A O 1
ATOM 843 N N . ASN A 1 101 ? -22.565 5.583 16.362 1.00 95.31 101 ASN A N 1
ATOM 844 C CA . ASN A 1 101 ? -23.945 6.034 16.191 1.00 95.31 101 ASN A CA 1
ATOM 845 C C . ASN A 1 101 ? -24.784 5.792 17.456 1.00 95.31 101 ASN A C 1
ATOM 847 O O . ASN A 1 101 ? -25.552 6.671 17.849 1.00 95.31 101 ASN A O 1
ATOM 851 N N . GLN A 1 102 ? -24.598 4.654 18.129 1.00 96.94 102 GLN A N 1
ATOM 852 C CA . GLN A 1 102 ? -25.238 4.362 19.414 1.00 96.94 102 GLN A CA 1
ATOM 853 C C . GLN A 1 102 ? -24.784 5.343 20.499 1.00 96.94 102 GLN A C 1
ATOM 855 O O . GLN A 1 102 ? -25.615 5.976 21.139 1.00 96.94 102 GLN A O 1
ATOM 860 N N . LEU A 1 103 ? -23.476 5.561 20.669 1.00 96.31 103 LEU A N 1
ATOM 861 C CA . LEU A 1 103 ? -22.940 6.520 21.644 1.00 96.31 103 LEU A CA 1
ATOM 862 C C . LEU A 1 103 ? -23.479 7.939 21.420 1.00 96.31 103 LEU A C 1
ATOM 864 O O . LEU A 1 103 ? -23.722 8.680 22.378 1.00 96.31 103 LEU A O 1
ATOM 868 N N . LYS A 1 104 ? -23.694 8.317 20.155 1.00 95.75 104 LYS A N 1
ATOM 869 C CA . LYS A 1 104 ? -24.319 9.590 19.799 1.00 95.75 104 LYS A CA 1
ATOM 870 C C . LYS A 1 104 ? -25.800 9.634 20.176 1.00 95.75 104 LYS A C 1
ATOM 872 O O . LYS A 1 104 ? -26.243 10.673 20.672 1.00 95.75 104 LYS A O 1
ATOM 877 N N . SER A 1 105 ? -26.556 8.556 19.948 1.00 95.38 105 SER A N 1
ATOM 878 C CA . SER A 1 105 ? -27.993 8.506 20.255 1.00 95.38 105 SER A CA 1
ATOM 879 C C . SER A 1 105 ? -28.255 8.607 21.759 1.00 95.38 105 SER A C 1
ATOM 881 O O . SER A 1 105 ? -29.141 9.352 22.172 1.00 95.38 105 SER A O 1
ATOM 883 N N . ILE A 1 106 ? -27.404 7.989 22.585 1.00 96.94 106 ILE A N 1
ATOM 884 C CA . ILE A 1 106 ? -27.453 8.099 24.053 1.00 96.94 106 ILE A CA 1
ATOM 885 C C . ILE A 1 106 ? -26.745 9.349 24.609 1.00 96.94 106 ILE A C 1
ATOM 887 O O . ILE A 1 106 ? -26.537 9.457 25.816 1.00 96.94 106 ILE A O 1
ATOM 891 N N . LYS A 1 107 ? -26.354 10.298 23.744 1.00 95.25 107 LYS A N 1
ATOM 892 C CA . LYS A 1 107 ? -25.711 11.580 24.098 1.00 95.25 107 LYS A CA 1
ATOM 893 C C . LYS A 1 107 ? -24.420 11.448 24.929 1.00 95.25 107 LYS A C 1
ATOM 895 O O . LYS A 1 107 ? -24.062 12.370 25.655 1.00 95.25 107 LYS A O 1
ATOM 900 N N . ARG A 1 108 ? -23.689 10.333 24.804 1.00 96.62 108 ARG A N 1
ATOM 901 C CA . ARG A 1 108 ? -22.379 10.135 25.460 1.00 96.62 108 ARG A CA 1
ATOM 902 C C . ARG A 1 108 ? -21.234 10.816 24.721 1.00 96.62 108 ARG A C 1
ATOM 904 O O . ARG A 1 108 ? -20.206 11.099 25.3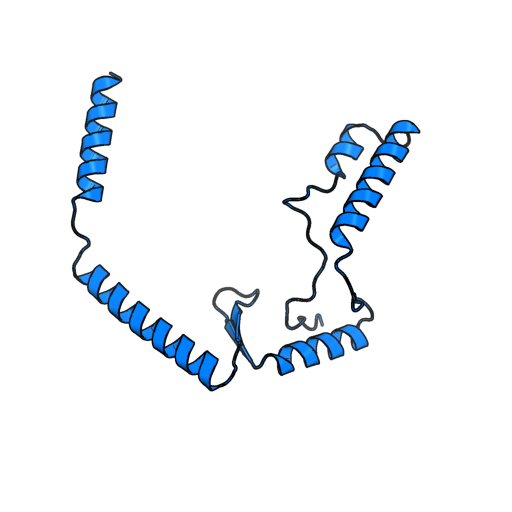25 1.00 96.62 108 ARG A O 1
ATOM 911 N N . ILE A 1 109 ? -21.420 11.084 23.430 1.00 96.25 109 ILE A N 1
ATOM 912 C CA . ILE A 1 109 ? -20.486 11.850 22.606 1.00 96.25 109 ILE A CA 1
ATOM 913 C C . ILE A 1 109 ? -21.217 12.962 21.853 1.00 96.25 109 ILE A C 1
ATOM 915 O O . ILE A 1 109 ? -22.404 12.869 21.529 1.00 96.25 109 ILE A O 1
ATOM 919 N N . SER A 1 110 ? -20.480 14.021 21.552 1.00 95.50 110 SER A N 1
ATOM 920 C CA . SER A 1 110 ? -20.917 15.116 20.686 1.00 95.50 110 SER A CA 1
ATOM 921 C C . SER A 1 110 ? -20.835 14.740 19.199 1.00 95.50 110 SER A C 1
ATOM 923 O O . SER A 1 110 ? -20.201 13.756 18.812 1.00 95.50 110 SER A O 1
ATOM 925 N N . GLU A 1 111 ? -21.472 15.539 18.338 1.00 94.50 111 GLU A N 1
ATOM 926 C CA . GLU A 1 111 ? -21.452 15.294 16.888 1.00 94.50 111 GLU A CA 1
ATOM 927 C C . GLU A 1 111 ? -20.047 15.440 16.293 1.00 94.50 111 GLU A C 1
ATOM 929 O O . GLU A 1 111 ? -19.629 14.620 15.479 1.00 94.50 111 GLU A O 1
ATOM 934 N N . TRP A 1 112 ? -19.273 16.425 16.756 1.00 96.06 112 TRP A N 1
ATOM 935 C CA . TRP A 1 112 ? -17.905 16.617 16.280 1.00 96.06 112 TRP A CA 1
ATOM 936 C C . TRP A 1 112 ? -17.001 15.431 16.652 1.00 96.06 112 TRP A C 1
ATOM 938 O O . TRP A 1 112 ? -16.186 15.003 15.835 1.00 96.06 112 TRP A O 1
ATOM 948 N N . GLN A 1 113 ? -17.174 14.860 17.853 1.00 94.81 113 GLN A N 1
ATOM 949 C CA . GLN A 1 113 ? -16.454 13.662 18.296 1.00 94.81 113 GLN A CA 1
ATOM 950 C C . GLN A 1 113 ? -16.784 12.473 17.397 1.00 94.81 113 GLN A C 1
ATOM 952 O O . GLN A 1 113 ? -15.875 11.803 16.909 1.00 94.81 113 GLN A O 1
ATOM 957 N N . ARG A 1 114 ? -18.077 12.249 17.126 1.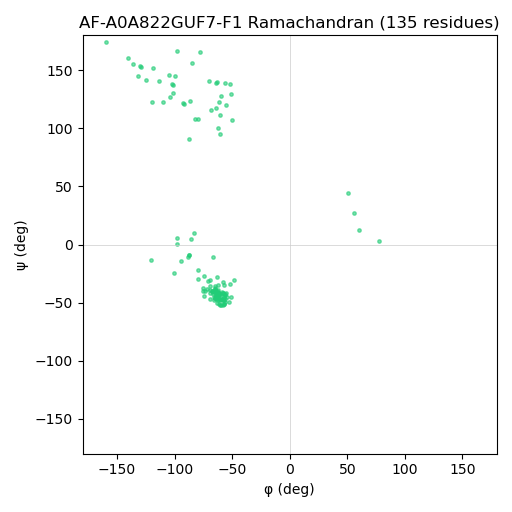00 94.75 114 ARG A N 1
ATOM 958 C CA . ARG A 1 114 ? -18.545 11.186 16.228 1.00 94.75 114 ARG A CA 1
ATOM 959 C C . ARG A 1 114 ? -17.914 11.307 14.841 1.00 94.75 114 ARG A C 1
ATOM 961 O O . ARG A 1 114 ? -17.371 10.329 14.340 1.00 94.75 114 ARG A O 1
ATOM 968 N N . LEU A 1 115 ? -17.952 12.499 14.243 1.00 92.62 115 LEU A N 1
ATOM 969 C CA . LEU A 1 115 ? -17.394 12.749 12.911 1.00 92.62 115 LEU A CA 1
ATOM 970 C C . LEU A 1 115 ? -15.873 12.566 12.871 1.00 92.62 115 LEU A C 1
ATOM 972 O O . LEU A 1 115 ? -15.355 12.004 11.911 1.00 92.62 115 LEU A O 1
ATOM 976 N N . LYS A 1 116 ? -15.161 12.999 13.919 1.00 93.56 116 LYS A N 1
ATOM 977 C CA . LYS A 1 116 ? -13.701 12.869 14.009 1.00 93.56 116 LYS A CA 1
ATOM 978 C C . LYS A 1 116 ? -13.243 11.417 14.186 1.00 93.56 116 LYS A C 1
ATOM 980 O O . LYS A 1 116 ? -12.196 11.057 13.661 1.00 93.56 116 LYS A O 1
ATOM 985 N N . MET A 1 117 ? -14.005 10.605 14.922 1.00 91.88 117 MET A N 1
ATOM 986 C CA . MET A 1 117 ? -13.690 9.192 15.184 1.00 91.88 117 MET A CA 1
ATOM 987 C C . MET A 1 117 ? -14.232 8.234 14.116 1.00 91.88 117 MET A C 1
ATOM 989 O O . MET A 1 117 ? -13.880 7.057 14.129 1.00 91.88 117 MET A O 1
ATOM 993 N N . MET A 1 118 ? -15.093 8.705 13.207 1.00 92.44 118 MET A N 1
ATOM 994 C CA . MET A 1 118 ? -15.705 7.858 12.186 1.00 92.44 118 MET A CA 1
ATOM 995 C C . MET A 1 118 ? -14.628 7.243 11.275 1.00 92.44 118 MET A C 1
ATOM 997 O O . MET A 1 118 ? -13.876 7.991 10.640 1.00 92.44 118 MET A O 1
ATOM 1001 N N . PRO A 1 119 ? -14.553 5.904 11.157 1.00 89.19 119 PRO A N 1
ATOM 1002 C CA . PRO A 1 119 ? -13.571 5.263 10.294 1.00 89.19 119 PRO A CA 1
ATOM 1003 C C . PRO A 1 119 ? -13.821 5.638 8.830 1.00 89.19 119 PRO A C 1
ATOM 1005 O O . PRO A 1 119 ? -14.861 5.340 8.239 1.00 89.19 119 PRO A O 1
ATOM 1008 N N . GLY A 1 120 ? -12.848 6.312 8.222 1.00 85.38 120 GLY A N 1
ATOM 1009 C CA . GLY A 1 120 ? -12.891 6.644 6.805 1.00 85.38 120 GLY A CA 1
ATOM 1010 C C . GLY A 1 120 ? -12.423 5.462 5.967 1.00 85.38 120 GLY A C 1
ATOM 1011 O O . GLY A 1 120 ? -11.224 5.233 5.893 1.00 85.38 120 GLY A O 1
ATOM 1012 N N . ARG A 1 121 ? -13.331 4.781 5.254 1.00 79.12 121 ARG A N 1
ATOM 1013 C CA . ARG A 1 121 ? -13.025 3.571 4.452 1.00 79.12 121 ARG A CA 1
ATOM 1014 C C . ARG A 1 121 ? -11.811 3.674 3.517 1.00 79.12 121 ARG A C 1
ATOM 1016 O O . ARG A 1 121 ? -11.180 2.668 3.244 1.00 79.12 121 ARG A O 1
ATOM 1023 N N . LYS A 1 122 ? -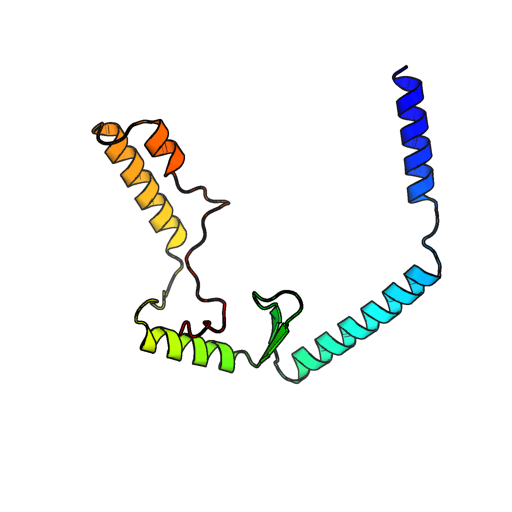11.496 4.869 3.004 1.00 80.75 122 LYS A N 1
ATOM 1024 C CA . LYS A 1 122 ? -10.349 5.112 2.102 1.00 80.75 122 LYS A CA 1
ATOM 1025 C C . LYS A 1 122 ? -9.029 5.417 2.826 1.00 80.75 122 LYS A C 1
ATOM 1027 O O . LYS A 1 122 ? -8.011 5.580 2.170 1.00 80.75 122 LYS A O 1
ATOM 1032 N N . LYS A 1 123 ? -9.074 5.612 4.143 1.00 79.00 123 LYS A N 1
ATOM 1033 C CA . LYS A 1 123 ? -7.951 6.048 4.989 1.00 79.00 123 LYS A CA 1
ATOM 1034 C C . LYS A 1 123 ? -7.606 5.039 6.084 1.00 79.00 123 LYS A C 1
ATOM 1036 O O . LYS A 1 123 ? -6.588 5.194 6.743 1.00 79.00 123 LYS A O 1
ATOM 1041 N N . THR A 1 124 ? -8.481 4.069 6.321 1.00 80.69 124 THR A N 1
ATOM 1042 C CA . THR A 1 124 ? -8.311 3.010 7.312 1.00 80.69 124 THR A CA 1
ATOM 1043 C C . THR A 1 124 ? -7.898 1.726 6.619 1.00 80.69 124 THR A C 1
ATOM 1045 O O . THR A 1 124 ? -8.485 1.374 5.600 1.00 80.69 124 THR A O 1
ATOM 1048 N N . GLU A 1 125 ? -6.958 1.007 7.210 1.00 78.50 125 GLU A N 1
ATOM 1049 C CA . GLU A 1 125 ? -6.521 -0.319 6.779 1.00 78.50 125 GLU A CA 1
ATOM 1050 C C . GLU A 1 125 ? -6.387 -1.197 8.027 1.00 78.50 125 GLU A C 1
ATOM 1052 O O . GLU A 1 125 ? -6.210 -0.676 9.134 1.00 78.50 125 GLU A O 1
ATOM 1057 N N . LEU A 1 126 ? -6.502 -2.520 7.879 1.00 76.56 126 LEU A N 1
ATOM 1058 C CA . LEU A 1 126 ? -6.140 -3.416 8.977 1.00 76.56 126 LEU A CA 1
ATOM 1059 C C . LEU A 1 126 ? -4.649 -3.280 9.246 1.00 76.56 126 LEU A C 1
ATOM 1061 O O . LEU A 1 126 ? -3.853 -3.237 8.309 1.00 76.56 126 LEU A O 1
ATOM 1065 N N . ALA A 1 127 ? -4.279 -3.262 10.524 1.00 69.62 127 ALA A N 1
ATOM 1066 C CA . ALA A 1 127 ? -2.889 -3.384 10.915 1.00 69.62 127 ALA A CA 1
ATOM 1067 C C . ALA A 1 127 ? -2.380 -4.750 10.444 1.00 69.62 127 ALA A C 1
ATOM 1069 O O . ALA A 1 127 ? -2.670 -5.787 11.034 1.00 69.62 127 ALA A O 1
ATOM 1070 N N . TYR A 1 128 ? -1.663 -4.742 9.329 1.00 66.12 128 TYR A N 1
ATOM 1071 C CA . TYR A 1 128 ? -1.070 -5.924 8.744 1.00 66.12 128 TYR A CA 1
ATOM 1072 C C . TYR A 1 128 ? 0.435 -5.924 9.002 1.00 66.12 128 TYR A C 1
ATOM 1074 O O . TYR A 1 128 ? 1.100 -4.885 9.001 1.00 66.12 128 TYR A O 1
ATOM 1082 N N . MET A 1 129 ? 1.013 -7.105 9.195 1.00 62.47 129 MET A N 1
ATOM 1083 C CA . MET A 1 129 ? 2.457 -7.236 9.331 1.00 62.47 129 MET A CA 1
ATOM 1084 C C . MET A 1 129 ? 3.092 -7.398 7.941 1.00 62.47 129 MET A C 1
ATOM 1086 O O . MET A 1 129 ? 3.201 -8.503 7.421 1.00 62.47 129 MET A O 1
ATOM 1090 N N . TYR A 1 130 ? 3.489 -6.293 7.298 1.00 55.16 130 TYR A N 1
ATOM 1091 C CA . TYR A 1 130 ? 4.095 -6.329 5.947 1.00 55.16 130 TYR A CA 1
ATOM 1092 C C . TYR A 1 130 ? 5.624 -6.284 5.928 1.00 55.16 130 TYR A C 1
ATOM 1094 O O . TYR A 1 130 ? 6.229 -6.315 4.850 1.00 55.16 130 TYR A O 1
ATOM 1102 N N . PHE A 1 131 ? 6.274 -6.227 7.087 1.00 59.72 131 PHE A N 1
ATOM 1103 C CA . PHE A 1 131 ? 7.701 -5.939 7.154 1.00 59.72 131 PHE A CA 1
ATOM 1104 C C . PHE A 1 131 ? 8.459 -6.932 8.014 1.00 59.72 131 PHE A C 1
ATOM 1106 O O . PHE A 1 131 ? 7.924 -7.509 8.955 1.00 59.72 131 PHE A O 1
ATOM 1113 N N . LEU A 1 132 ? 9.746 -7.058 7.685 1.00 52.34 132 LEU A N 1
ATOM 1114 C CA . LEU A 1 132 ? 10.777 -7.423 8.643 1.00 52.34 132 LEU A CA 1
ATOM 1115 C C . LEU A 1 132 ? 10.599 -6.483 9.834 1.00 52.34 132 LEU A C 1
ATOM 1117 O O . LEU A 1 132 ? 10.873 -5.289 9.683 1.00 52.34 132 LEU A O 1
ATOM 1121 N N . PRO A 1 133 ? 10.088 -6.962 10.969 1.00 47.81 133 PRO A N 1
ATOM 1122 C CA . PRO A 1 133 ? 9.886 -6.091 12.101 1.00 47.81 133 PRO A CA 1
ATOM 1123 C C . PRO A 1 133 ? 11.250 -5.532 12.463 1.00 47.81 133 PRO A C 1
ATOM 1125 O O . PRO A 1 133 ? 12.222 -6.280 12.627 1.00 47.81 133 PRO A O 1
ATOM 1128 N N . LYS A 1 134 ? 11.345 -4.207 12.567 1.00 48.41 134 LYS A N 1
ATOM 1129 C CA . LYS A 1 134 ? 12.456 -3.634 13.310 1.00 48.41 134 LYS A CA 1
ATOM 1130 C C . LYS A 1 134 ? 12.390 -4.280 14.685 1.00 48.41 134 LYS A C 1
ATOM 1132 O O . LYS A 1 134 ? 11.377 -4.176 15.375 1.00 48.41 134 LYS A O 1
ATOM 1137 N N . ALA A 1 135 ? 13.455 -4.975 15.069 1.00 39.94 135 ALA A N 1
ATOM 1138 C CA . ALA A 1 135 ? 13.689 -5.227 16.474 1.00 39.94 135 ALA A CA 1
ATOM 1139 C C . ALA A 1 135 ? 13.835 -3.840 17.105 1.00 39.94 135 ALA A C 1
ATOM 1141 O O . ALA A 1 135 ? 14.889 -3.214 16.999 1.00 39.94 135 ALA A O 1
ATOM 1142 N N . HIS A 1 136 ? 12.743 -3.311 17.651 1.00 38.09 136 HIS A N 1
ATOM 1143 C CA . HIS A 1 136 ? 12.835 -2.218 18.595 1.00 38.09 136 HIS A CA 1
ATOM 1144 C C . HIS A 1 136 ? 13.665 -2.775 19.755 1.00 38.09 136 HIS A C 1
ATOM 1146 O O . HIS A 1 136 ? 13.282 -3.771 20.372 1.00 38.09 136 HIS A O 1
ATOM 1152 N N . LYS A 1 137 ? 14.878 -2.239 19.892 1.00 35.53 137 LYS A N 1
ATOM 1153 C CA . LYS A 1 137 ? 15.675 -2.374 21.106 1.00 35.53 137 LYS A CA 1
ATOM 1154 C C . LYS A 1 137 ? 15.109 -1.425 22.145 1.00 35.53 137 LYS A C 1
ATOM 1156 O O . LYS A 1 137 ? 14.696 -0.319 21.724 1.00 35.53 137 LYS A O 1
#

Nearest PDB structures (foldseek):
  7r0e-assembly1_B  TM=5.689E-01  e=5.236E+00  Influenza A virus (A/Zhejiang/DTID-ZJU01/2013(H7N9))
  8r3k-assembly1_B  TM=5.696E-01  e=7.805E+00  Influenza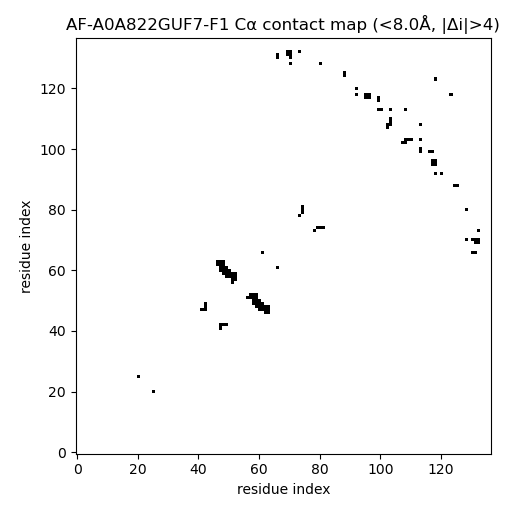 A virus (A/Zhejiang/DTID-ZJU01/2013(H7N9))
  8pnq-assembly1_B  TM=4.327E-01  e=6.833E+00  Influenza A virus (A/Zhejiang/DTID-ZJU01/2013(H7N9))

Secondary structure (DSSP, 8-state):
-HHHHHHHHHHHHHHHHHSPPPHHHHHHHHHHHHHHHHHHHHHHHTTEEEEE-SSTT-EEEEEHHHHHHHHHHHHHHH------SS--HHHHHHHHHHHHHHHHHTTSS-HHHHHHHS--TTT-------S------

Solvent-accessible surface area (backbone atoms only — not comparable to full-atom values): 8474 Å² total; per-residue (Å²): 111,69,71,59,54,53,51,51,50,49,52,51,51,50,47,65,73,67,51,76,75,55,69,67,55,56,52,47,52,54,51,51,51,53,48,53,54,49,51,52,51,52,27,62,75,69,55,41,46,79,42,81,49,98,51,88,96,43,70,47,78,44,42,66,67,59,52,54,51,52,48,50,54,47,28,71,72,64,68,80,61,80,91,71,94,63,87,57,60,66,59,51,50,50,51,53,51,50,50,46,52,48,38,41,75,73,62,77,44,53,71,69,56,42,64,71,68,50,83,48,81,91,80,58,76,76,94,69,90,88,58,86,73,75,80,79,125

Mean predicted aligned error: 12.74 Å

Foldseek 3Di:
DVVVVVVVVVVVVCVVVPPDDPPVVVVVVVVVVVVVVVVVVVCVVVQWDWDDDPDPPDIDIDHPVVLVVLVVVVCVVPVPDDDDPDDCVVVVLVVQLVVLVVCVVVVVDDPVVSVVSRDDPVPDDPPDDPDNDPPPD